Protein AF-A0A1Q4W5X0-F1 (afdb_monomer_lite)

Sequence (98 aa):
MGSRRSRTPGGLVGTGSSTDARTGAGGESEALRELTEALGAPAPPGLAAVPPEELGVLTRALHARRETRAAGLNDAAEEALKLVPALARGPVRRILFR

pLDDT: mean 74.8, std 15.8, range [44.59, 93.75]

Foldseek 3Di:
DDDDDDDDDDDPPPPPPPCPVPPPPVLLVVLLVLLCVLVVHHDDPVSSPPHSVVSVVNSVVSVVVVVVVVVVVLVVVVVVLVVPDPVCSVVVVVVVPD

Secondary structure (DSSP, 8-state):
---------------------SSHHHHHHHHHHHHHHHHTSPPPGGGGGS-HHHHHHHHHHHHHHHHHHHHHHHHHHHHHHTTS-HHHHHHHHHHHT-

Radius of gyration: 29.35 Å; chains: 1; bounding box: 75×42×81 Å

Structure (mmCIF, N/CA/C/O backbone):
data_AF-A0A1Q4W5X0-F1
#
_entry.id   AF-A0A1Q4W5X0-F1
#
loop_
_atom_site.group_PDB
_atom_site.id
_atom_site.type_symbol
_atom_site.label_atom_id
_atom_site.label_alt_id
_atom_site.label_comp_id
_atom_site.label_asym_id
_atom_site.label_entity_id
_atom_site.label_seq_id
_atom_site.pdbx_PDB_ins_code
_atom_site.Cartn_x
_atom_site.Cartn_y
_atom_site.Cartn_z
_atom_site.occupancy
_atom_site.B_iso_or_equiv
_atom_site.auth_seq_id
_atom_site.auth_comp_id
_atom_site.auth_asym_id
_atom_site.auth_atom_id
_atom_site.pdbx_PDB_model_num
ATOM 1 N N . MET A 1 1 ? -51.501 -29.182 57.056 1.00 44.75 1 MET A N 1
ATOM 2 C CA . MET A 1 1 ? -50.728 -29.356 55.802 1.00 44.75 1 MET A CA 1
ATOM 3 C C . MET A 1 1 ? -50.709 -28.016 55.091 1.00 44.75 1 MET A C 1
ATOM 5 O O . MET A 1 1 ? -51.773 -27.501 54.829 1.00 44.75 1 MET A O 1
ATOM 9 N N . GLY A 1 2 ? -49.619 -27.325 54.811 1.00 44.59 2 GLY A N 1
ATOM 10 C CA . GLY A 1 2 ? -48.198 -27.549 55.003 1.00 44.59 2 GLY A CA 1
ATOM 11 C C . GLY A 1 2 ? -47.535 -26.337 54.355 1.00 44.59 2 GLY A C 1
ATOM 12 O O . GLY A 1 2 ? -47.415 -26.281 53.138 1.00 44.59 2 GLY A O 1
ATOM 13 N N . SER A 1 3 ? -47.193 -25.338 55.168 1.00 46.38 3 SER A N 1
ATOM 14 C CA . SER A 1 3 ? -46.375 -24.192 54.783 1.00 46.38 3 SER A CA 1
ATOM 15 C C . 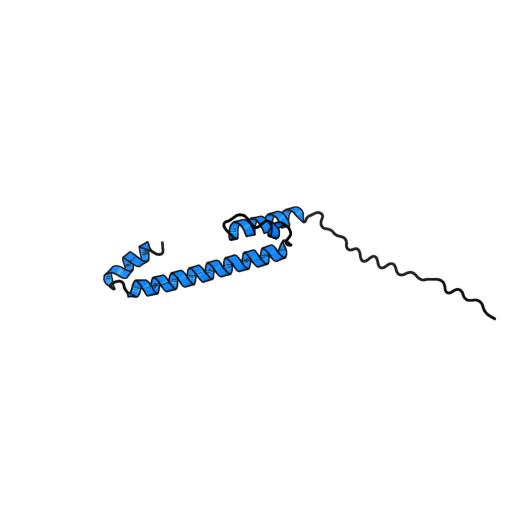SER A 1 3 ? -45.114 -24.638 54.054 1.00 46.38 3 SER A C 1
ATOM 17 O O . SER A 1 3 ? -44.451 -25.568 54.515 1.00 46.38 3 SER A O 1
ATOM 19 N N . ARG A 1 4 ? -44.719 -23.894 53.017 1.00 54.34 4 ARG A N 1
ATOM 20 C CA . ARG A 1 4 ? -43.321 -23.496 52.797 1.00 54.34 4 ARG A CA 1
ATOM 21 C C . ARG A 1 4 ? -43.232 -22.450 51.683 1.00 54.34 4 ARG A C 1
ATOM 23 O O . ARG A 1 4 ? -43.229 -22.755 50.501 1.00 54.34 4 ARG A O 1
ATOM 30 N N . ARG A 1 5 ? -43.133 -21.192 52.120 1.00 52.97 5 ARG A N 1
ATOM 31 C CA . ARG A 1 5 ? -42.466 -20.117 51.382 1.00 52.97 5 ARG A CA 1
ATOM 32 C C . ARG A 1 5 ? -40.994 -20.516 51.247 1.00 52.97 5 ARG A C 1
ATOM 34 O O . ARG A 1 5 ? -40.305 -20.585 52.265 1.00 52.97 5 ARG A O 1
ATOM 41 N N . SER A 1 6 ? -40.525 -20.804 50.038 1.00 53.91 6 SER A N 1
ATOM 42 C CA . SER A 1 6 ? -39.098 -20.982 49.769 1.00 53.91 6 SER A CA 1
ATOM 43 C C . SER A 1 6 ? -38.459 -19.617 49.539 1.00 53.91 6 SER A C 1
ATOM 45 O O . SER A 1 6 ? -38.714 -18.924 48.557 1.00 53.91 6 SER A O 1
ATOM 47 N N . ARG A 1 7 ? -37.679 -19.251 50.549 1.00 48.66 7 ARG A N 1
ATOM 48 C CA . ARG A 1 7 ? -36.757 -18.129 50.658 1.00 48.66 7 ARG A CA 1
ATOM 49 C C . ARG A 1 7 ? -35.547 -18.370 49.730 1.00 48.66 7 ARG A C 1
ATOM 51 O O . ARG A 1 7 ? -35.235 -19.512 49.411 1.00 48.66 7 ARG A O 1
ATOM 58 N N . THR A 1 8 ? -34.906 -17.276 49.335 1.00 48.75 8 THR A N 1
ATOM 59 C CA . THR A 1 8 ? -33.667 -17.123 48.545 1.00 48.75 8 THR A CA 1
ATOM 60 C C . THR A 1 8 ? -32.480 -17.992 49.000 1.00 48.75 8 THR A C 1
ATOM 62 O O . THR A 1 8 ? -32.430 -18.436 50.147 1.00 48.75 8 THR A O 1
ATOM 65 N N . PRO A 1 9 ? -31.495 -18.197 48.106 1.00 54.22 9 PRO A N 1
ATOM 66 C CA . PRO A 1 9 ? -30.244 -17.431 48.176 1.00 54.22 9 PRO A CA 1
ATOM 67 C C . PRO A 1 9 ? -29.938 -16.787 46.808 1.00 54.22 9 PRO A C 1
ATOM 69 O O . PRO A 1 9 ? -30.236 -17.342 45.762 1.00 54.22 9 PRO A O 1
ATOM 72 N N . GLY A 1 10 ? -29.474 -15.543 46.741 1.00 51.16 10 GLY A N 1
ATOM 73 C CA . GLY A 1 10 ? -28.090 -15.242 47.094 1.00 51.16 10 GLY A CA 1
ATOM 74 C C . GLY A 1 10 ? -27.175 -15.606 45.923 1.00 51.16 10 GLY A C 1
ATOM 75 O O . GLY A 1 10 ? -26.400 -16.545 46.020 1.00 51.16 10 GLY A O 1
ATOM 76 N N . GLY A 1 11 ? -27.311 -14.880 44.812 1.00 45.53 11 GLY A N 1
ATOM 77 C CA . GLY A 1 11 ? -26.451 -14.982 43.638 1.00 45.53 11 GLY A CA 1
ATOM 78 C C . GLY A 1 11 ? -26.008 -13.589 43.221 1.00 45.53 11 GLY A C 1
ATOM 79 O O . GLY A 1 11 ? -26.469 -13.066 42.212 1.00 45.53 11 GLY A O 1
ATOM 80 N N . LEU A 1 12 ? -25.155 -12.968 44.043 1.00 52.25 12 LEU A N 1
ATOM 81 C CA . LEU A 1 12 ? -24.283 -11.898 43.576 1.00 52.25 12 LEU A CA 1
ATOM 82 C C . LEU A 1 12 ? -23.381 -12.501 42.492 1.00 52.25 12 LEU A C 1
ATOM 84 O O . LEU A 1 12 ? -22.362 -13.114 42.791 1.00 52.25 12 LEU A O 1
ATOM 88 N N . VAL A 1 13 ? -23.754 -12.319 41.232 1.00 54.16 13 VAL A N 1
ATOM 89 C CA . VAL A 1 13 ? -22.783 -12.250 40.145 1.00 54.16 13 VAL A CA 1
ATOM 90 C C . VAL A 1 13 ? -22.722 -10.786 39.754 1.00 54.16 13 VAL A C 1
ATOM 92 O O . VAL A 1 13 ? -23.418 -10.300 38.870 1.00 54.16 13 VAL A O 1
ATOM 95 N N . GLY A 1 14 ? -21.887 -10.064 40.497 1.00 47.59 14 GLY A N 1
ATOM 96 C CA . GLY A 1 14 ? -21.201 -8.917 39.943 1.00 47.59 14 GLY A CA 1
ATOM 97 C C . GLY A 1 14 ? -20.178 -9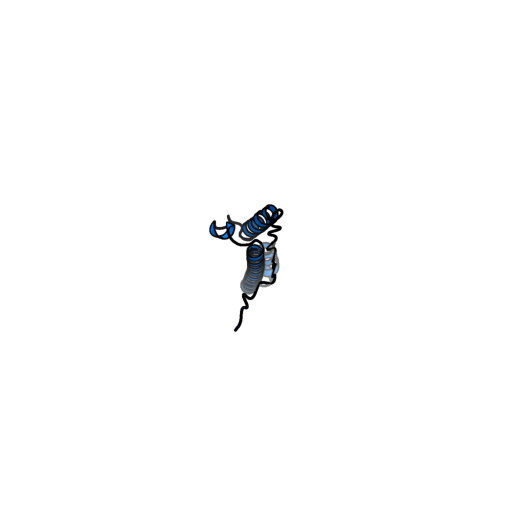.445 38.948 1.00 47.59 14 GLY A C 1
ATOM 98 O O . GLY A 1 14 ? -19.020 -9.639 39.298 1.00 47.59 14 GLY A O 1
ATOM 99 N N . THR A 1 15 ? -20.588 -9.687 37.703 1.00 53.72 15 THR A N 1
ATOM 100 C CA . THR A 1 15 ? -19.650 -9.506 36.596 1.00 53.72 15 THR A CA 1
ATOM 101 C C . THR A 1 15 ? -19.483 -8.009 36.471 1.00 53.72 15 THR A C 1
ATOM 103 O O . THR A 1 15 ? -20.261 -7.331 35.801 1.00 53.72 15 THR A O 1
ATOM 106 N N . GLY A 1 16 ? -18.500 -7.479 37.193 1.00 47.41 16 GLY A N 1
ATOM 107 C CA . GLY A 1 16 ? -17.942 -6.197 36.836 1.00 47.41 16 GLY A CA 1
ATOM 108 C C . GLY A 1 16 ? -17.465 -6.302 35.394 1.00 47.41 16 GLY A C 1
ATOM 109 O O . GLY A 1 16 ? -16.363 -6.783 35.153 1.00 47.41 16 GLY A O 1
ATOM 110 N N . SER A 1 17 ? -18.248 -5.791 34.441 1.00 48.53 17 SER A N 1
ATOM 111 C CA . SER A 1 17 ? -17.625 -5.037 33.361 1.00 48.53 17 SER A CA 1
ATOM 112 C C . SER A 1 17 ? -17.115 -3.760 34.022 1.00 48.53 17 SER A C 1
ATOM 114 O O . SER A 1 17 ? -17.735 -2.696 33.963 1.00 48.53 17 SER A O 1
ATOM 116 N N . SER A 1 18 ? -16.017 -3.917 34.767 1.00 45.97 18 SER A N 1
ATOM 117 C CA . SER A 1 18 ? -15.117 -2.821 35.054 1.00 45.97 18 SER A CA 1
ATOM 118 C C . SER A 1 18 ? -14.633 -2.396 33.684 1.00 45.97 18 SER A C 1
ATOM 120 O O . SER A 1 18 ? -13.694 -2.953 33.122 1.00 45.97 18 SER A O 1
ATOM 122 N N . THR A 1 19 ? -15.381 -1.477 33.086 1.00 57.38 19 THR A N 1
ATOM 123 C CA . THR A 1 19 ? -14.908 -0.628 32.014 1.00 57.38 19 THR A CA 1
ATOM 124 C C . THR A 1 19 ? -13.831 0.239 32.652 1.00 57.38 19 THR A C 1
ATOM 126 O O . THR A 1 19 ? -14.020 1.426 32.912 1.00 57.38 19 THR A O 1
ATOM 129 N N . ASP A 1 20 ? -12.686 -0.381 32.934 1.00 46.31 20 ASP A N 1
ATOM 130 C CA . ASP A 1 20 ? -11.399 0.266 33.124 1.00 46.31 20 ASP A CA 1
ATOM 131 C C . ASP A 1 20 ? -10.969 0.826 31.760 1.00 46.31 20 ASP A C 1
ATOM 133 O O . ASP A 1 20 ? -9.932 0.492 31.208 1.00 46.31 20 ASP A O 1
ATOM 137 N N . ALA A 1 21 ? -11.807 1.680 31.172 1.00 50.44 21 ALA A N 1
ATOM 138 C CA . ALA A 1 21 ? -11.524 2.414 29.948 1.00 50.44 21 ALA A CA 1
ATOM 139 C C . ALA A 1 21 ? -11.229 3.877 30.285 1.00 50.44 21 ALA A C 1
ATOM 141 O O . ALA A 1 21 ? -11.624 4.788 29.564 1.00 50.44 21 ALA A O 1
ATOM 142 N N . ARG A 1 22 ? -10.540 4.130 31.406 1.00 48.81 22 ARG A N 1
ATOM 143 C CA . ARG A 1 22 ? -10.068 5.483 31.738 1.00 48.81 22 ARG A CA 1
ATOM 144 C C . ARG A 1 22 ? -8.677 5.813 31.181 1.00 48.81 22 ARG A C 1
ATOM 146 O O . ARG A 1 22 ? -8.165 6.886 31.474 1.00 48.81 22 ARG A O 1
ATOM 153 N N . THR A 1 23 ? -8.131 4.962 30.304 1.00 52.53 23 THR A N 1
ATOM 154 C CA . THR A 1 23 ? -6.832 5.180 29.626 1.00 52.53 23 THR A CA 1
ATOM 155 C C . THR A 1 23 ? -6.904 5.042 28.087 1.00 52.53 23 THR A C 1
ATOM 157 O O . THR A 1 23 ? -5.888 5.141 27.412 1.00 52.53 23 THR A O 1
ATOM 160 N N . GLY A 1 24 ? -8.093 4.861 27.491 1.00 50.97 24 GLY A N 1
ATOM 161 C CA . GLY A 1 24 ? -8.242 4.526 26.058 1.00 50.97 24 GLY A CA 1
ATOM 162 C C . GLY A 1 24 ? -8.144 5.687 25.054 1.00 50.97 24 GLY A C 1
ATOM 163 O O . GLY A 1 24 ? -7.780 5.463 23.903 1.00 50.97 24 GLY A O 1
ATOM 164 N N . ALA A 1 25 ? -8.391 6.933 25.473 1.00 53.94 25 ALA A N 1
ATOM 165 C CA . ALA A 1 25 ? -8.497 8.068 24.541 1.00 53.94 25 ALA A CA 1
ATOM 166 C C . ALA A 1 25 ? -7.182 8.403 23.801 1.00 53.94 25 ALA A C 1
ATOM 168 O O . ALA A 1 25 ? -7.205 8.958 22.700 1.00 53.94 25 ALA A O 1
ATOM 169 N N . GLY A 1 26 ? -6.033 8.053 24.395 1.00 60.03 26 GLY A N 1
ATOM 170 C CA . GLY A 1 26 ? -4.724 8.199 23.755 1.00 60.03 26 GLY A CA 1
ATOM 171 C C . GLY A 1 26 ? -4.516 7.198 22.616 1.00 60.03 26 GLY A C 1
ATOM 172 O O . GLY A 1 26 ? -4.146 7.601 21.518 1.00 60.03 26 GLY A O 1
ATOM 173 N N . GLY A 1 27 ? -4.832 5.920 22.857 1.00 68.00 27 GLY A N 1
ATOM 174 C CA . GLY A 1 27 ? -4.621 4.840 21.887 1.00 68.00 27 GLY A CA 1
ATOM 175 C C . GLY A 1 27 ? -5.566 4.896 20.685 1.00 68.00 27 GLY A C 1
ATOM 176 O O . GLY A 1 27 ? -5.160 4.588 19.571 1.00 68.00 27 GLY A O 1
ATOM 177 N N . GLU A 1 28 ? -6.807 5.350 20.876 1.00 73.94 28 GLU A N 1
ATOM 178 C CA . GLU A 1 28 ? -7.771 5.555 19.779 1.00 73.94 28 GLU A CA 1
ATOM 179 C C . GLU A 1 28 ? -7.304 6.639 18.802 1.00 73.94 28 GLU A C 1
ATOM 181 O O . GLU A 1 28 ? -7.319 6.455 17.583 1.00 73.94 28 GLU A O 1
ATOM 186 N N . SER A 1 29 ? -6.832 7.760 19.350 1.00 81.94 29 SER A N 1
ATOM 187 C CA . SER A 1 29 ? -6.319 8.879 18.558 1.00 81.94 29 SER A CA 1
ATOM 188 C C . SER A 1 29 ? -5.008 8.518 17.852 1.00 81.94 29 SER A C 1
ATOM 190 O O . SER A 1 29 ? -4.781 8.942 16.719 1.00 81.94 29 SER A O 1
ATOM 192 N N . GLU A 1 30 ? -4.155 7.725 18.503 1.00 88.44 30 GLU A N 1
ATOM 193 C CA . GLU A 1 30 ? -2.893 7.234 17.945 1.00 88.44 30 GLU A CA 1
ATOM 194 C C . GLU A 1 30 ? -3.128 6.243 16.799 1.00 88.44 30 GLU A C 1
ATOM 196 O O . GLU A 1 30 ? -2.621 6.463 15.700 1.00 88.44 30 GLU A O 1
ATOM 201 N N . ALA A 1 31 ? -3.991 5.240 16.986 1.00 89.50 31 ALA A N 1
ATOM 202 C CA . ALA A 1 31 ? -4.321 4.267 15.943 1.00 89.50 31 ALA A CA 1
ATOM 203 C C . ALA A 1 31 ? -4.959 4.926 14.704 1.00 89.50 31 ALA A C 1
ATOM 205 O O . ALA A 1 31 ? -4.643 4.573 13.564 1.00 89.50 31 ALA A O 1
ATOM 206 N N . LEU A 1 32 ? -5.828 5.925 14.901 1.00 89.81 32 LEU A N 1
ATOM 207 C CA . LEU A 1 32 ? -6.428 6.682 13.799 1.00 89.81 32 LEU A CA 1
ATOM 208 C C . LEU A 1 32 ? -5.405 7.572 13.078 1.00 89.81 32 LEU A C 1
ATOM 210 O O . LEU A 1 32 ? -5.461 7.732 11.852 1.00 89.81 32 LEU A O 1
ATOM 214 N N . ARG A 1 33 ? -4.456 8.149 13.823 1.00 91.38 33 ARG A N 1
ATOM 215 C CA . ARG A 1 33 ? -3.358 8.932 13.254 1.00 91.38 33 ARG A CA 1
ATOM 216 C C . ARG A 1 33 ? -2.437 8.053 12.413 1.00 91.38 33 ARG A C 1
A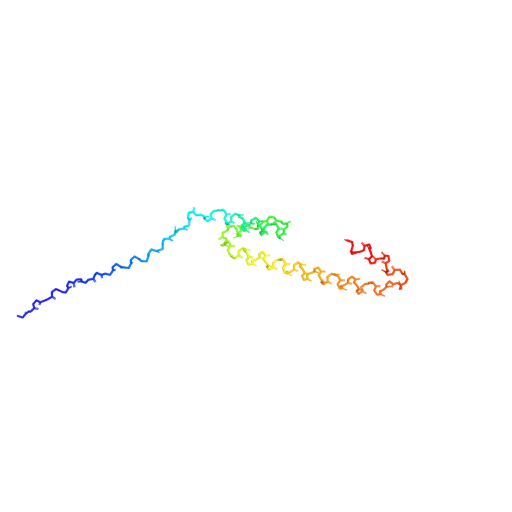TOM 218 O O . ARG A 1 33 ? -2.178 8.407 11.266 1.00 91.38 33 ARG A O 1
ATOM 225 N N . GLU A 1 34 ? -2.004 6.910 12.936 1.00 91.88 34 GLU A N 1
ATOM 226 C CA . GLU A 1 34 ? -1.186 5.944 12.193 1.00 91.88 34 GLU A CA 1
ATOM 227 C C . GLU A 1 34 ? -1.879 5.497 10.903 1.00 91.88 34 GLU A C 1
ATOM 229 O O . GLU A 1 34 ? -1.265 5.464 9.836 1.00 91.88 34 GLU A O 1
ATOM 234 N N . LEU A 1 35 ? -3.187 5.228 10.964 1.00 90.56 35 LEU A N 1
ATOM 235 C CA . LEU A 1 35 ? -3.964 4.889 9.776 1.00 90.56 35 LEU A CA 1
ATOM 236 C C . LEU A 1 35 ? -3.996 6.034 8.753 1.00 90.56 35 LEU A C 1
ATOM 238 O O . LEU A 1 35 ? -3.859 5.799 7.552 1.00 90.56 35 LEU A O 1
ATOM 242 N N . THR A 1 3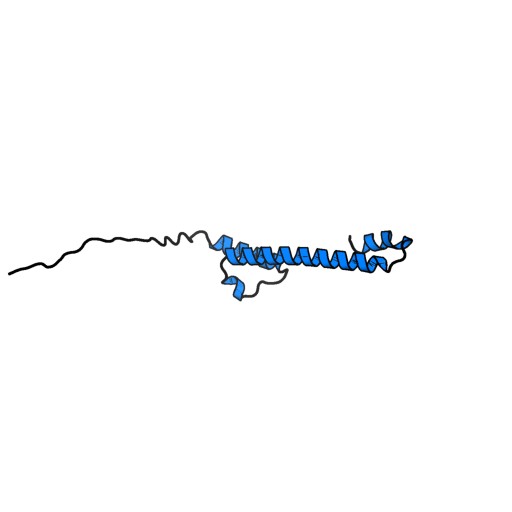6 ? -4.163 7.274 9.211 1.00 90.94 36 THR A N 1
ATOM 243 C CA . THR A 1 36 ? -4.142 8.466 8.346 1.00 90.94 36 THR A CA 1
ATOM 244 C C . THR A 1 36 ? -2.784 8.615 7.653 1.00 90.94 36 THR A C 1
ATOM 246 O O . THR A 1 36 ? -2.720 8.867 6.447 1.00 90.94 36 THR A O 1
ATOM 249 N N . GLU A 1 37 ? -1.692 8.396 8.388 1.00 92.06 37 GLU A N 1
ATOM 250 C CA . GLU A 1 37 ? -0.333 8.402 7.841 1.00 92.06 37 GLU A CA 1
ATOM 251 C C . GLU A 1 37 ? -0.143 7.274 6.805 1.00 92.06 37 GLU A C 1
ATOM 253 O O . GLU A 1 37 ? 0.342 7.527 5.699 1.00 92.06 37 GLU A O 1
ATOM 258 N N . ALA A 1 38 ? -0.622 6.057 7.086 1.00 89.25 38 ALA A N 1
ATOM 259 C CA . ALA A 1 38 ? -0.557 4.923 6.158 1.00 89.25 38 ALA A CA 1
ATOM 260 C C . ALA A 1 38 ? -1.412 5.118 4.887 1.00 89.25 38 ALA A C 1
ATOM 262 O O . ALA A 1 38 ? -1.043 4.669 3.790 1.00 89.25 38 ALA A O 1
ATOM 263 N N . LEU A 1 39 ? -2.549 5.810 4.997 1.00 90.00 39 LEU A N 1
ATOM 264 C CA . LEU A 1 39 ? -3.376 6.208 3.855 1.00 90.00 39 LEU A CA 1
ATOM 265 C C . LEU A 1 39 ? -2.698 7.306 3.022 1.00 90.00 39 LEU A C 1
ATOM 267 O O . LEU A 1 39 ? -2.843 7.309 1.799 1.00 90.00 39 LEU A O 1
ATOM 271 N N . GLY A 1 40 ? -1.915 8.190 3.648 1.00 89.38 40 GLY A N 1
ATOM 272 C CA . GLY A 1 40 ? -1.353 9.384 3.005 1.00 89.38 40 GLY A CA 1
ATOM 273 C C . GLY A 1 40 ? -2.423 10.418 2.633 1.00 89.38 40 GLY A C 1
ATOM 274 O O . GLY A 1 40 ? -2.192 11.279 1.787 1.00 89.38 40 GLY A O 1
ATOM 275 N N . ALA A 1 41 ? -3.607 10.296 3.229 1.00 87.38 41 ALA A N 1
ATOM 276 C CA . ALA A 1 41 ? -4.774 11.139 3.029 1.00 87.38 41 ALA A CA 1
ATOM 277 C C . ALA A 1 41 ? -5.612 11.128 4.319 1.00 87.38 41 ALA A C 1
ATOM 279 O O . ALA A 1 41 ? -5.505 10.172 5.090 1.00 87.38 41 ALA A O 1
ATOM 280 N N . PRO A 1 42 ? -6.458 12.148 4.555 1.00 85.06 42 PRO A N 1
ATOM 281 C CA . PRO A 1 42 ? -7.331 12.184 5.725 1.00 85.06 42 PRO A CA 1
ATOM 282 C C . PRO A 1 42 ? -8.163 10.904 5.849 1.00 85.06 42 PRO A C 1
ATOM 284 O O . PRO A 1 42 ? -8.775 10.467 4.870 1.00 85.06 42 PRO A O 1
ATOM 287 N N . ALA A 1 43 ? -8.202 10.314 7.047 1.00 83.56 43 ALA A N 1
ATOM 288 C CA . ALA A 1 43 ? -9.033 9.145 7.296 1.00 83.56 43 ALA A CA 1
ATOM 289 C C . ALA A 1 43 ? -10.524 9.493 7.100 1.00 83.56 43 ALA A C 1
ATOM 291 O O . ALA A 1 43 ? -10.997 10.502 7.632 1.00 83.56 43 ALA A O 1
ATOM 292 N N . PRO A 1 44 ? -11.284 8.674 6.347 1.00 85.94 44 PRO A N 1
ATOM 293 C CA . PRO A 1 44 ? -12.730 8.809 6.243 1.00 85.94 44 PRO A CA 1
ATOM 294 C C . PRO A 1 44 ? -13.414 8.923 7.615 1.00 85.94 44 PRO A C 1
ATOM 296 O O . PRO A 1 44 ? -13.053 8.186 8.534 1.00 85.94 44 PRO A O 1
ATOM 299 N N . PRO A 1 45 ? -14.455 9.765 7.757 1.00 80.62 45 PRO A N 1
ATOM 300 C CA . PRO A 1 45 ? -15.078 10.046 9.053 1.00 80.62 45 PRO A CA 1
ATOM 301 C C . PRO A 1 45 ? -15.652 8.799 9.741 1.00 80.62 45 PRO A C 1
ATOM 303 O O . PRO A 1 45 ? -15.681 8.735 10.965 1.00 80.62 45 PRO A O 1
ATOM 306 N N . GLY A 1 46 ? -16.053 7.776 8.976 1.00 85.56 46 GLY A N 1
ATOM 307 C CA . GLY A 1 46 ? -16.542 6.509 9.529 1.00 85.56 46 GLY A CA 1
ATOM 308 C C . GLY A 1 46 ? -15.487 5.695 10.288 1.00 85.56 46 GLY A C 1
ATOM 309 O O . GLY A 1 46 ? -15.853 4.858 11.103 1.00 85.56 46 GLY A O 1
ATOM 310 N N . LEU A 1 47 ? -14.194 5.951 10.066 1.00 86.31 47 LEU A N 1
ATOM 311 C CA . LEU A 1 47 ? -13.102 5.228 10.729 1.00 86.31 47 LEU A CA 1
ATOM 312 C C . LEU A 1 47 ? -12.796 5.773 12.126 1.00 86.31 47 LEU A C 1
ATOM 314 O O . LEU A 1 47 ? -12.195 5.072 12.926 1.00 86.31 47 LEU A O 1
ATOM 318 N N . ALA A 1 48 ? -13.257 6.981 12.459 1.00 85.06 48 ALA A N 1
ATOM 319 C CA . ALA A 1 48 ? -13.096 7.529 13.804 1.00 85.06 48 ALA A CA 1
ATOM 320 C C . ALA A 1 48 ? -13.932 6.783 14.863 1.00 85.06 48 ALA A C 1
ATOM 322 O O . ALA A 1 48 ? -13.645 6.886 16.049 1.00 85.06 48 ALA A O 1
ATOM 323 N N . ALA A 1 49 ? -14.963 6.043 14.442 1.00 86.88 49 ALA A N 1
ATOM 324 C CA . ALA A 1 49 ? -15.808 5.234 15.322 1.00 86.88 49 ALA A CA 1
ATOM 325 C C . ALA A 1 49 ? -15.347 3.767 15.429 1.00 86.88 49 ALA A C 1
ATOM 327 O O . ALA A 1 49 ? -15.990 2.972 16.114 1.00 86.88 49 ALA A O 1
ATOM 328 N N . VAL A 1 50 ? -14.281 3.392 14.717 1.00 88.50 50 VAL A N 1
ATOM 329 C CA . VAL A 1 50 ? -13.778 2.016 14.663 1.00 88.50 50 VAL A CA 1
ATOM 330 C C . VAL A 1 50 ? -12.822 1.772 15.837 1.00 88.50 50 VAL A C 1
ATOM 332 O O . VAL A 1 50 ? -12.014 2.651 16.146 1.00 88.50 50 VAL A O 1
ATOM 335 N N . PRO A 1 51 ? -12.874 0.595 16.489 1.00 90.12 51 PRO A N 1
ATOM 336 C CA . PRO A 1 51 ? -11.971 0.270 17.585 1.00 90.12 51 PRO A CA 1
ATOM 337 C C . PRO A 1 51 ? -10.494 0.349 17.165 1.00 90.12 51 PRO A C 1
ATOM 339 O O . PRO A 1 51 ? -10.153 -0.055 16.049 1.00 90.12 51 PRO A O 1
ATOM 342 N N . PRO A 1 52 ? -9.587 0.772 18.063 1.00 87.88 52 PRO A N 1
ATOM 343 C CA . PRO A 1 52 ? -8.169 0.955 17.741 1.00 87.88 52 PRO A CA 1
ATOM 344 C C . PRO A 1 52 ? -7.500 -0.327 17.229 1.00 87.88 52 PRO A C 1
ATOM 346 O O . PRO A 1 52 ? -6.646 -0.271 16.348 1.00 87.88 52 PRO A O 1
ATOM 349 N N . GLU A 1 53 ? -7.937 -1.493 17.705 1.00 88.38 53 GLU A N 1
ATOM 350 C CA . GLU A 1 53 ? -7.412 -2.785 17.251 1.00 88.38 53 GLU A CA 1
ATOM 351 C C . GLU A 1 53 ? -7.763 -3.083 15.789 1.00 88.38 53 GLU A C 1
ATOM 353 O O . GLU A 1 53 ? -6.932 -3.572 15.020 1.00 88.38 53 GLU A O 1
ATOM 358 N N . GLU A 1 54 ? -8.983 -2.744 15.371 1.00 90.62 54 GLU A N 1
ATOM 359 C CA . GLU A 1 54 ? -9.425 -2.905 13.986 1.00 90.62 54 GLU A CA 1
ATOM 360 C C . GLU A 1 54 ? -8.733 -1.894 13.062 1.00 90.62 54 GLU A C 1
ATOM 362 O O . GLU A 1 54 ? -8.330 -2.247 11.949 1.00 90.62 54 GLU A O 1
ATOM 367 N N . LEU A 1 55 ? -8.508 -0.666 13.545 1.00 92.44 55 LEU A N 1
ATOM 368 C CA . LEU A 1 55 ? -7.680 0.324 12.852 1.00 92.44 55 LEU A CA 1
ATOM 369 C C . LEU A 1 55 ? -6.252 -0.200 12.651 1.00 92.44 55 LEU A C 1
ATOM 371 O O . LEU A 1 55 ? -5.721 -0.116 11.544 1.00 92.44 55 LEU A O 1
ATOM 375 N N . GLY A 1 56 ? -5.665 -0.830 13.671 1.00 90.06 56 GLY A N 1
ATOM 376 C CA . GLY A 1 56 ? -4.345 -1.456 13.582 1.00 90.06 56 GLY A CA 1
ATOM 377 C C . GLY A 1 56 ? -4.271 -2.573 12.533 1.00 90.06 56 GLY A C 1
ATOM 378 O O . GLY A 1 56 ? -3.298 -2.657 11.775 1.00 90.06 56 GLY A O 1
ATOM 379 N N . VAL A 1 57 ? -5.308 -3.411 12.424 1.00 93.62 57 VAL A N 1
ATOM 380 C CA . VAL A 1 57 ? -5.404 -4.439 11.369 1.00 93.62 57 VAL A CA 1
ATOM 381 C C . VAL A 1 57 ? -5.449 -3.799 9.979 1.00 93.62 57 VAL A C 1
ATOM 383 O O . VAL A 1 57 ? -4.736 -4.243 9.073 1.00 93.62 57 VAL A O 1
ATOM 386 N N . LEU A 1 58 ? -6.240 -2.738 9.810 1.00 90.56 58 LEU A N 1
ATOM 387 C CA . LEU A 1 58 ? -6.350 -2.022 8.541 1.00 90.56 58 LEU A CA 1
ATOM 388 C C . LEU A 1 58 ? -5.021 -1.366 8.139 1.00 90.56 58 LEU A C 1
ATOM 390 O O . LEU A 1 58 ? -4.584 -1.520 6.997 1.00 90.56 58 LEU A O 1
ATOM 394 N N . THR A 1 59 ? -4.344 -0.705 9.079 1.00 93.75 59 THR A N 1
ATOM 395 C CA . THR A 1 59 ? -3.025 -0.093 8.871 1.00 93.75 59 THR A CA 1
ATOM 396 C C . THR A 1 59 ? -2.012 -1.125 8.371 1.00 93.75 59 THR A C 1
ATOM 398 O O . THR A 1 59 ? -1.376 -0.926 7.333 1.00 93.75 59 THR A O 1
ATOM 401 N N . ARG A 1 60 ? -1.919 -2.291 9.024 1.00 91.81 60 ARG A N 1
ATOM 402 C CA . ARG A 1 60 ? -1.020 -3.381 8.593 1.00 91.81 60 ARG A CA 1
ATOM 403 C C . ARG A 1 60 ? -1.347 -3.887 7.187 1.00 91.81 60 ARG A C 1
ATOM 405 O O . ARG A 1 60 ? -0.440 -4.097 6.382 1.00 91.81 60 ARG A O 1
ATOM 412 N N . ALA A 1 61 ? -2.631 -4.049 6.865 1.00 92.06 61 ALA A N 1
ATOM 413 C CA . ALA A 1 61 ? -3.061 -4.479 5.536 1.00 92.06 61 ALA A CA 1
ATOM 414 C C . ALA A 1 61 ? -2.684 -3.463 4.441 1.00 92.06 61 ALA A C 1
ATOM 416 O O . ALA A 1 61 ? -2.286 -3.859 3.340 1.00 92.06 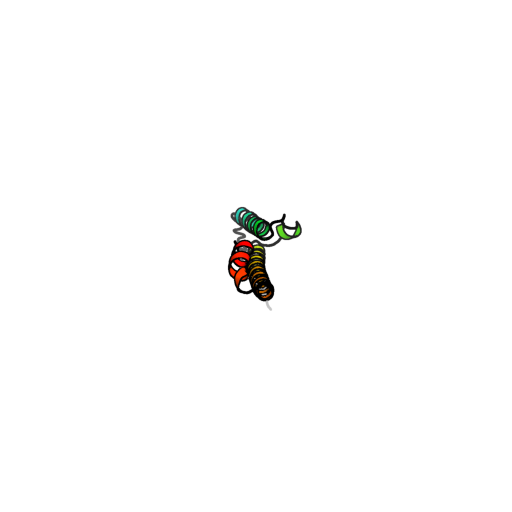61 ALA A O 1
ATOM 417 N N . LEU A 1 62 ? -2.765 -2.161 4.739 1.00 90.12 62 LEU A N 1
ATOM 418 C CA . LEU A 1 62 ? -2.336 -1.101 3.824 1.00 90.12 62 LEU A CA 1
ATOM 419 C C . LEU A 1 62 ? -0.830 -1.148 3.562 1.00 90.12 62 LEU A C 1
ATOM 421 O O . LEU A 1 62 ? -0.425 -1.071 2.399 1.00 90.12 62 LEU A O 1
ATOM 425 N N . HIS A 1 63 ? -0.011 -1.328 4.601 1.00 89.50 63 HIS A N 1
ATOM 426 C CA . HIS A 1 63 ? 1.438 -1.480 4.444 1.00 89.50 63 HIS A CA 1
ATOM 427 C C . HIS A 1 63 ? 1.790 -2.695 3.582 1.00 89.50 63 HIS A C 1
ATOM 429 O O . HIS A 1 63 ? 2.450 -2.536 2.554 1.00 89.50 63 HIS A O 1
ATOM 435 N N . ALA A 1 64 ? 1.241 -3.870 3.900 1.00 86.75 64 ALA A N 1
ATOM 436 C CA . ALA A 1 64 ? 1.477 -5.088 3.124 1.00 86.75 64 ALA A CA 1
ATOM 437 C C . ALA A 1 64 ? 1.074 -4.928 1.645 1.00 86.75 64 ALA A C 1
ATOM 439 O O . ALA A 1 64 ? 1.774 -5.378 0.731 1.00 86.75 64 ALA A O 1
ATOM 440 N N . ARG A 1 65 ? -0.045 -4.241 1.367 1.00 85.38 65 ARG A N 1
ATOM 441 C CA . ARG A 1 65 ? -0.470 -3.951 -0.011 1.00 85.38 65 ARG A CA 1
ATOM 442 C C . ARG A 1 65 ? 0.438 -2.955 -0.721 1.00 85.38 65 ARG A C 1
ATOM 444 O O . ARG A 1 65 ? 0.665 -3.135 -1.918 1.00 85.38 65 ARG A O 1
ATOM 451 N N . ARG A 1 66 ? 0.942 -1.924 -0.038 1.00 83.81 66 ARG A N 1
ATOM 452 C CA . ARG A 1 66 ? 1.907 -0.973 -0.614 1.00 83.81 66 ARG A CA 1
ATOM 453 C C . ARG A 1 66 ? 3.214 -1.671 -0.975 1.00 83.81 66 ARG A C 1
ATOM 455 O O . ARG A 1 66 ? 3.670 -1.505 -2.101 1.00 83.81 66 ARG A O 1
ATOM 462 N N . GLU A 1 67 ? 3.748 -2.498 -0.083 1.00 78.88 67 GLU A N 1
ATOM 463 C CA . GLU A 1 67 ? 4.952 -3.300 -0.337 1.00 78.88 67 GLU A CA 1
ATOM 464 C C . GLU A 1 67 ? 4.760 -4.232 -1.538 1.00 78.88 67 GLU A C 1
ATOM 466 O O . GLU A 1 67 ? 5.567 -4.234 -2.465 1.00 78.88 67 GLU A O 1
ATOM 471 N N . THR A 1 68 ? 3.629 -4.941 -1.592 1.00 74.25 68 THR A N 1
ATOM 472 C CA . THR A 1 68 ? 3.301 -5.826 -2.723 1.00 74.25 68 THR A CA 1
ATOM 473 C C . THR A 1 68 ? 3.176 -5.053 -4.042 1.00 74.25 68 THR A C 1
ATOM 475 O O . THR A 1 68 ? 3.630 -5.519 -5.086 1.00 74.25 68 THR A O 1
ATOM 478 N N . ARG A 1 69 ? 2.564 -3.859 -4.028 1.00 72.88 69 ARG A N 1
ATOM 479 C CA . ARG A 1 69 ? 2.461 -3.006 -5.225 1.00 72.88 69 ARG A CA 1
ATOM 480 C C . ARG A 1 69 ? 3.823 -2.480 -5.667 1.00 72.88 69 ARG A C 1
ATOM 482 O O . ARG A 1 69 ? 4.081 -2.459 -6.864 1.00 72.88 69 ARG A O 1
ATOM 489 N 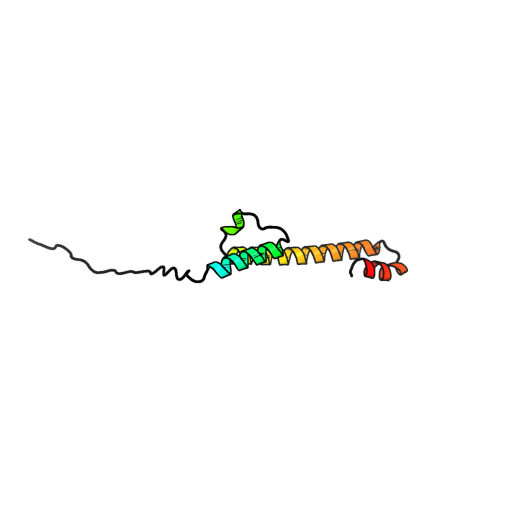N . ALA A 1 70 ? 4.681 -2.078 -4.731 1.00 71.06 70 ALA A N 1
ATOM 490 C CA . ALA A 1 70 ? 6.040 -1.641 -5.035 1.00 71.06 70 ALA A CA 1
ATOM 491 C C . ALA A 1 70 ? 6.860 -2.774 -5.673 1.00 71.06 70 ALA A C 1
ATOM 493 O O . ALA A 1 70 ? 7.527 -2.540 -6.677 1.00 71.06 70 ALA A O 1
ATOM 494 N N . ALA A 1 71 ? 6.730 -4.005 -5.165 1.00 68.38 71 ALA A N 1
ATOM 495 C CA . ALA A 1 71 ? 7.347 -5.186 -5.766 1.00 68.38 71 ALA A CA 1
ATOM 496 C C . ALA A 1 71 ? 6.846 -5.426 -7.202 1.00 68.38 71 ALA A C 1
ATOM 498 O O . ALA A 1 71 ? 7.650 -5.531 -8.122 1.00 68.38 71 ALA A O 1
ATOM 499 N N . GLY A 1 72 ? 5.526 -5.393 -7.427 1.00 72.56 72 GLY A N 1
ATOM 500 C CA . GLY A 1 72 ? 4.962 -5.557 -8.772 1.00 72.56 72 GLY A CA 1
ATOM 501 C C . GLY A 1 72 ? 5.375 -4.456 -9.760 1.00 72.56 72 GLY A C 1
ATOM 502 O O . GLY A 1 72 ? 5.585 -4.733 -10.939 1.00 72.56 72 GLY A O 1
ATOM 503 N N . LEU A 1 73 ? 5.528 -3.211 -9.295 1.00 75.38 73 LEU A N 1
ATOM 504 C CA . LEU A 1 73 ? 6.046 -2.109 -10.113 1.00 75.38 73 LEU A CA 1
ATOM 505 C C . LEU A 1 73 ? 7.532 -2.287 -10.439 1.00 75.38 73 LEU A C 1
ATOM 507 O O . LEU A 1 73 ? 7.940 -2.004 -11.564 1.00 75.38 73 LEU A O 1
ATOM 511 N N . ASN A 1 74 ? 8.325 -2.770 -9.482 1.00 74.62 74 ASN A N 1
ATOM 512 C CA . ASN A 1 74 ? 9.728 -3.088 -9.706 1.00 74.62 74 ASN A CA 1
ATOM 513 C C . ASN A 1 74 ? 9.884 -4.185 -10.764 1.00 74.62 74 ASN A C 1
ATOM 515 O O . ASN A 1 74 ? 10.631 -4.008 -11.723 1.00 74.62 74 ASN A O 1
ATOM 519 N N . ASP A 1 75 ? 9.115 -5.266 -10.641 1.00 74.31 75 ASP A N 1
ATOM 520 C CA . ASP A 1 75 ? 9.128 -6.369 -11.602 1.00 74.31 75 ASP A CA 1
ATOM 521 C C . ASP A 1 75 ? 8.709 -5.895 -12.999 1.00 74.31 75 ASP A C 1
ATOM 523 O O . ASP A 1 75 ? 9.388 -6.174 -13.987 1.00 74.31 75 ASP A O 1
ATOM 527 N N . ALA A 1 76 ? 7.642 -5.095 -13.094 1.00 78.00 76 ALA A N 1
ATOM 528 C CA . ALA A 1 76 ? 7.205 -4.513 -14.361 1.00 78.00 76 ALA A CA 1
ATOM 529 C C . ALA A 1 76 ? 8.275 -3.605 -14.995 1.00 78.00 76 ALA A C 1
ATOM 531 O O . ALA A 1 76 ? 8.451 -3.603 -16.215 1.00 78.00 76 ALA A O 1
ATOM 532 N N . ALA A 1 77 ? 9.010 -2.845 -14.184 1.00 78.12 77 ALA A N 1
ATOM 533 C CA . ALA A 1 77 ? 10.085 -1.991 -14.665 1.00 78.12 77 ALA A CA 1
ATOM 534 C C . ALA A 1 77 ? 11.333 -2.797 -15.092 1.00 78.12 77 ALA A C 1
ATOM 536 O O . ALA A 1 77 ? 11.959 -2.451 -16.096 1.00 78.12 77 ALA A O 1
ATOM 537 N N . GLU A 1 78 ? 11.659 -3.909 -14.426 1.00 80.06 78 GLU A N 1
ATOM 538 C CA . GLU A 1 78 ? 12.700 -4.848 -14.880 1.00 80.06 78 GLU A CA 1
ATOM 539 C C . GLU A 1 78 ? 12.324 -5.529 -16.208 1.00 80.06 78 GLU A C 1
ATOM 541 O O . GLU A 1 78 ? 13.169 -5.671 -17.095 1.00 80.06 78 GLU A O 1
ATOM 546 N N . GLU A 1 79 ? 11.052 -5.890 -16.403 1.00 80.69 79 GLU A N 1
ATOM 547 C CA . GLU A 1 79 ? 10.562 -6.395 -17.692 1.00 80.69 79 GLU A CA 1
ATOM 548 C C . GLU A 1 79 ? 10.659 -5.331 -18.794 1.00 80.69 79 GLU A C 1
ATOM 550 O O . GLU A 1 79 ? 11.139 -5.617 -19.893 1.00 80.69 79 GLU A O 1
ATOM 555 N N . ALA A 1 80 ? 10.294 -4.080 -18.500 1.00 78.06 80 ALA A N 1
ATOM 556 C CA . ALA A 1 80 ? 10.421 -2.975 -19.450 1.00 78.06 80 ALA A CA 1
ATOM 557 C C . ALA A 1 80 ? 11.887 -2.707 -19.846 1.00 78.06 80 ALA A C 1
ATOM 559 O O . ALA A 1 80 ? 12.174 -2.418 -21.010 1.00 78.06 80 ALA A O 1
ATOM 560 N N . LEU A 1 81 ? 12.843 -2.877 -18.924 1.00 81.25 81 LEU A N 1
ATOM 561 C CA . LEU A 1 81 ? 14.277 -2.752 -19.213 1.00 81.25 81 LEU A CA 1
ATOM 562 C C . LEU A 1 81 ? 14.783 -3.787 -20.223 1.00 81.25 81 LEU A C 1
ATOM 564 O O . LEU A 1 81 ? 15.796 -3.546 -20.884 1.00 81.25 81 LEU A O 1
ATOM 568 N N . LYS A 1 82 ? 14.089 -4.915 -20.410 1.00 85.00 82 LYS A N 1
ATOM 569 C CA . LYS A 1 82 ? 14.460 -5.890 -21.445 1.00 85.00 82 LYS A CA 1
ATOM 570 C C . LYS A 1 82 ? 14.308 -5.319 -22.856 1.00 85.00 82 LYS A C 1
ATOM 572 O O . LYS A 1 82 ? 15.057 -5.729 -23.743 1.00 85.00 82 LYS A O 1
ATOM 577 N N . LEU A 1 83 ? 13.430 -4.334 -23.044 1.00 83.06 83 LEU A N 1
ATOM 578 C CA . LEU A 1 83 ? 13.270 -3.605 -24.306 1.00 83.06 83 LEU A CA 1
ATOM 579 C C . LEU A 1 83 ? 14.420 -2.619 -24.569 1.00 83.06 83 LEU A C 1
ATOM 581 O O . LEU A 1 83 ? 14.644 -2.217 -25.708 1.00 83.06 83 LEU A O 1
ATOM 585 N N . VAL A 1 84 ? 15.177 -2.245 -23.533 1.00 80.00 84 VAL A N 1
ATOM 586 C CA . VAL A 1 84 ? 16.347 -1.370 -23.658 1.00 80.00 84 VAL A CA 1
ATOM 587 C C . VAL A 1 84 ? 17.551 -2.185 -24.155 1.00 80.00 84 VAL A C 1
ATOM 589 O O . VAL A 1 84 ? 17.804 -3.282 -23.636 1.00 80.00 84 VAL A O 1
ATOM 592 N N . PRO A 1 85 ? 18.343 -1.663 -25.115 1.00 84.06 85 PRO A N 1
ATOM 593 C CA . PRO A 1 85 ? 19.592 -2.289 -25.542 1.00 84.06 85 PRO A CA 1
ATOM 594 C C . PRO A 1 85 ? 20.528 -2.578 -24.361 1.00 84.06 85 PRO A C 1
ATOM 596 O O . PRO A 1 85 ? 20.695 -1.741 -23.473 1.00 84.06 85 PRO A O 1
ATOM 599 N N . ALA A 1 86 ? 21.177 -3.747 -24.361 1.00 76.44 86 ALA A N 1
ATOM 600 C CA . ALA A 1 86 ? 21.920 -4.269 -23.207 1.00 76.44 86 ALA A CA 1
ATOM 601 C C . ALA A 1 86 ? 22.971 -3.295 -22.633 1.00 76.44 86 ALA A C 1
ATOM 603 O O . ALA A 1 86 ? 23.114 -3.198 -21.417 1.00 76.44 86 ALA A O 1
ATOM 604 N N . LEU A 1 87 ? 23.645 -2.523 -23.494 1.00 78.94 87 LEU A N 1
ATOM 605 C CA . LEU A 1 87 ? 24.659 -1.535 -23.100 1.00 78.94 87 LEU A CA 1
ATOM 606 C C . LEU A 1 87 ? 24.080 -0.329 -22.335 1.00 78.94 87 LEU A C 1
ATOM 608 O O . LEU A 1 87 ? 24.782 0.284 -21.536 1.00 78.94 87 LEU A O 1
ATOM 612 N N . ALA A 1 88 ? 22.802 0.000 -22.547 1.00 81.62 88 ALA A N 1
ATOM 613 C CA . ALA A 1 88 ? 22.126 1.136 -21.915 1.00 81.62 88 ALA A CA 1
ATOM 614 C C . ALA A 1 88 ? 21.298 0.747 -20.675 1.00 81.62 88 ALA A C 1
ATOM 616 O O . ALA A 1 88 ? 20.884 1.624 -19.917 1.00 81.62 88 ALA A O 1
ATOM 617 N N . ARG A 1 89 ? 21.085 -0.553 -20.415 1.00 79.62 89 ARG A N 1
ATOM 618 C CA . ARG A 1 89 ? 20.268 -1.025 -19.280 1.00 79.62 89 ARG A CA 1
ATOM 619 C C . ARG A 1 89 ? 20.793 -0.556 -17.923 1.00 79.62 89 ARG A C 1
ATOM 621 O O . ARG A 1 89 ? 20.003 -0.146 -17.082 1.00 79.62 89 ARG A O 1
ATOM 628 N N . GLY A 1 90 ? 22.112 -0.578 -17.715 1.00 82.56 90 GLY A N 1
ATOM 629 C CA . GLY A 1 90 ? 22.738 -0.178 -16.446 1.00 82.56 90 GLY A CA 1
ATOM 630 C C . GLY A 1 90 ? 22.467 1.286 -16.060 1.00 82.56 90 GLY A C 1
ATOM 631 O O . GLY A 1 90 ? 21.979 1.539 -14.956 1.00 82.56 90 GLY A O 1
ATOM 632 N N . PRO A 1 91 ? 22.741 2.259 -16.950 1.00 86.94 91 PRO A N 1
ATOM 633 C CA . PRO A 1 91 ? 22.386 3.659 -16.727 1.00 86.94 91 PRO A CA 1
ATOM 634 C C . PRO A 1 91 ? 20.885 3.895 -16.508 1.00 86.94 91 PRO A C 1
ATOM 636 O O . PRO A 1 91 ? 20.522 4.617 -15.583 1.00 86.94 91 PRO A O 1
ATOM 639 N N . VAL A 1 92 ? 20.014 3.267 -17.308 1.00 80.69 92 VAL A N 1
ATOM 640 C CA . VAL A 1 92 ? 18.554 3.468 -17.219 1.00 80.69 92 VAL A CA 1
ATOM 641 C C . VAL A 1 92 ? 17.992 2.908 -15.911 1.00 80.69 92 VAL A C 1
ATOM 643 O O . VAL A 1 92 ? 17.245 3.600 -15.222 1.00 80.69 92 VAL A O 1
ATOM 646 N N . ARG A 1 93 ? 18.422 1.707 -15.502 1.00 82.50 93 ARG A N 1
ATOM 647 C CA . ARG A 1 93 ? 18.051 1.109 -14.211 1.00 82.50 93 ARG A CA 1
ATOM 648 C C . ARG A 1 93 ? 18.382 2.042 -13.039 1.00 82.50 93 ARG A C 1
ATOM 650 O O . ARG A 1 93 ? 17.576 2.211 -12.134 1.00 82.50 93 ARG A O 1
ATOM 657 N N . ARG A 1 94 ? 19.539 2.712 -13.080 1.00 83.94 94 ARG A N 1
ATOM 658 C CA . ARG A 1 94 ? 19.974 3.640 -12.020 1.00 83.94 94 ARG A CA 1
ATOM 659 C C . ARG A 1 94 ? 19.088 4.885 -11.889 1.00 83.94 94 ARG A C 1
ATOM 661 O O . ARG A 1 94 ? 19.024 5.456 -10.808 1.00 83.94 94 ARG A O 1
ATOM 668 N N . ILE A 1 95 ? 18.454 5.326 -12.974 1.00 83.06 95 ILE A N 1
ATOM 669 C CA . ILE A 1 95 ? 17.566 6.498 -12.975 1.00 83.06 95 ILE A CA 1
ATOM 670 C C . ILE A 1 95 ? 16.161 6.114 -12.496 1.00 83.06 95 ILE A C 1
ATOM 672 O O . ILE A 1 95 ? 15.547 6.881 -11.763 1.00 83.06 95 ILE A O 1
ATOM 676 N N . LEU A 1 96 ? 15.665 4.938 -12.897 1.00 76.88 96 LEU A N 1
ATOM 677 C CA . LEU A 1 96 ? 14.302 4.490 -12.588 1.00 76.88 96 LEU A CA 1
ATOM 678 C C . LEU A 1 96 ? 14.120 3.993 -11.146 1.00 76.88 96 LEU A C 1
ATOM 680 O O . LEU A 1 96 ? 13.015 4.082 -10.622 1.00 76.88 96 LEU A O 1
ATOM 684 N N . PHE A 1 97 ? 15.182 3.484 -10.514 1.00 77.38 97 PHE A N 1
ATOM 685 C CA . PHE A 1 97 ? 15.123 2.827 -9.199 1.00 77.38 97 PHE A CA 1
ATOM 686 C C . PHE A 1 97 ? 16.012 3.487 -8.132 1.00 77.38 97 PHE A C 1
ATOM 688 O O . PHE A 1 97 ? 16.582 2.796 -7.287 1.00 77.38 97 PHE A O 1
ATOM 695 N N . ARG A 1 98 ? 16.199 4.806 -8.210 1.00 64.81 98 ARG A N 1
ATOM 696 C CA . ARG A 1 98 ? 16.900 5.576 -7.173 1.00 64.81 98 ARG A CA 1
ATOM 697 C C . ARG A 1 98 ? 16.020 5.794 -5.946 1.00 64.81 98 ARG A C 1
ATOM 699 O O . ARG A 1 98 ? 14.824 6.095 -6.141 1.00 64.81 98 ARG A O 1
#